Protein AF-A0AAJ5NEU8-F1 (afdb_monomer_lite)

Radius of gyration: 15.77 Å; chains: 1; bounding box: 38×27×46 Å

pLDDT: mean 81.86, std 12.99, range [44.06, 96.62]

Structure (mmCIF, N/CA/C/O backbone):
data_AF-A0AAJ5NEU8-F1
#
_entry.id   AF-A0AAJ5NEU8-F1
#
loop_
_atom_site.group_PDB
_atom_site.id
_atom_site.type_symbol
_atom_site.label_atom_id
_atom_site.label_alt_id
_atom_site.label_comp_id
_atom_site.label_asym_id
_atom_site.label_entity_id
_atom_site.label_seq_id
_atom_site.pdbx_PDB_ins_code
_atom_site.Cartn_x
_atom_site.Cartn_y
_atom_site.Cartn_z
_atom_site.occupancy
_atom_site.B_iso_or_equiv
_atom_site.auth_seq_id
_atom_site.auth_comp_id
_atom_site.auth_asym_id
_atom_site.auth_atom_id
_atom_site.pdbx_PDB_model_num
ATOM 1 N N . MET A 1 1 ? -7.8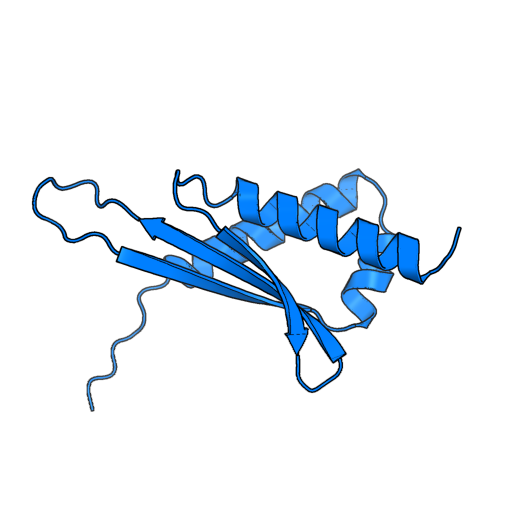94 11.746 21.298 1.00 53.81 1 MET A N 1
ATOM 2 C CA . MET A 1 1 ? -7.595 11.930 19.860 1.00 53.81 1 MET A CA 1
ATOM 3 C C . MET A 1 1 ? -8.712 11.257 19.073 1.00 53.81 1 MET A C 1
ATOM 5 O O . MET A 1 1 ? -9.306 10.334 19.610 1.00 53.81 1 MET A O 1
ATOM 9 N N . SER A 1 2 ? -9.093 11.785 17.908 1.00 79.75 2 SER A N 1
ATOM 10 C CA . SER A 1 2 ? -10.236 11.273 17.129 1.00 79.75 2 SER A CA 1
ATOM 11 C C . SER A 1 2 ? -9.837 10.041 16.314 1.00 79.75 2 SER A C 1
ATOM 13 O O . SER A 1 2 ? -8.763 10.037 15.716 1.00 79.75 2 SER A O 1
ATOM 15 N N . GLU A 1 3 ? -10.725 9.051 16.225 1.00 79.25 3 GLU A N 1
ATOM 16 C CA . GLU A 1 3 ? -10.576 7.843 15.398 1.00 79.25 3 GLU A CA 1
ATOM 17 C C . GLU A 1 3 ? -10.225 8.171 13.935 1.00 79.25 3 GLU A C 1
ATOM 19 O O . GLU A 1 3 ? -9.397 7.507 13.314 1.00 79.25 3 GLU A O 1
ATOM 24 N N . ALA A 1 4 ? -10.762 9.274 13.404 1.00 81.44 4 ALA A N 1
ATOM 25 C CA . ALA A 1 4 ? -10.438 9.752 12.062 1.00 81.44 4 ALA A CA 1
ATOM 26 C C . ALA A 1 4 ? -8.974 10.213 11.928 1.00 81.44 4 ALA A C 1
ATOM 28 O O . ALA A 1 4 ? -8.342 9.977 10.897 1.00 81.44 4 ALA A O 1
ATOM 29 N N . ALA A 1 5 ? -8.419 10.843 12.968 1.00 84.31 5 ALA A N 1
ATOM 30 C CA . ALA A 1 5 ? -7.026 11.285 12.979 1.00 84.31 5 ALA A CA 1
ATOM 31 C C . ALA A 1 5 ? -6.062 10.096 13.114 1.00 84.31 5 ALA A C 1
ATOM 33 O O . ALA A 1 5 ? -5.017 10.073 12.464 1.00 84.31 5 ALA A O 1
ATOM 34 N N . ASP A 1 6 ? -6.433 9.083 13.903 1.00 85.50 6 ASP A N 1
ATOM 35 C CA . ASP A 1 6 ? -5.659 7.846 14.017 1.00 85.50 6 ASP A CA 1
ATOM 36 C C . ASP A 1 6 ? -5.676 7.036 12.718 1.00 85.50 6 ASP A C 1
ATOM 38 O O . ASP A 1 6 ? -4.620 6.572 12.278 1.00 85.50 6 ASP A O 1
ATOM 42 N N . ARG A 1 7 ? -6.835 6.945 12.052 1.00 86.25 7 ARG A N 1
ATOM 43 C CA . ARG A 1 7 ? -6.960 6.341 10.718 1.00 86.25 7 ARG A CA 1
ATOM 44 C C . ARG A 1 7 ? -6.062 7.053 9.709 1.00 86.25 7 ARG A C 1
ATOM 46 O O . ARG A 1 7 ? -5.287 6.388 9.028 1.00 86.25 7 ARG A O 1
ATOM 53 N N . LEU A 1 8 ? -6.132 8.384 9.635 1.00 88.12 8 LEU A N 1
ATOM 54 C CA . LEU A 1 8 ? -5.321 9.165 8.699 1.00 88.12 8 LEU A CA 1
ATOM 55 C C . LEU A 1 8 ? -3.821 8.944 8.932 1.00 88.12 8 LEU A C 1
ATOM 57 O O . LEU A 1 8 ? -3.103 8.634 7.987 1.00 88.12 8 LEU A O 1
ATOM 61 N N . ARG A 1 9 ? -3.364 9.003 10.192 1.00 90.88 9 ARG A N 1
ATOM 62 C CA . ARG A 1 9 ? -1.968 8.713 10.558 1.00 90.88 9 ARG A CA 1
ATOM 63 C C . ARG A 1 9 ? -1.524 7.338 10.063 1.00 90.88 9 ARG A C 1
ATOM 65 O O . ARG A 1 9 ? -0.452 7.217 9.478 1.00 90.88 9 ARG A O 1
ATOM 72 N N . CYS A 1 10 ? -2.338 6.309 10.288 1.00 91.00 10 CYS A N 1
ATOM 73 C CA . CYS A 1 10 ? -2.006 4.949 9.876 1.00 91.00 10 CYS A CA 1
ATOM 74 C C . CYS A 1 10 ? -1.889 4.823 8.354 1.00 91.00 10 CYS A C 1
ATOM 76 O O . CYS A 1 10 ? -0.945 4.209 7.866 1.00 91.00 10 CYS A O 1
ATOM 78 N N . ILE A 1 11 ? -2.809 5.432 7.600 1.00 89.19 11 ILE A N 1
ATOM 79 C CA . ILE A 1 11 ? -2.755 5.415 6.133 1.00 89.19 11 ILE A CA 1
ATOM 80 C C . ILE A 1 11 ? -1.497 6.147 5.645 1.00 89.19 11 ILE A C 1
ATOM 82 O O . ILE A 1 11 ? -0.784 5.604 4.808 1.00 89.19 11 ILE A O 1
ATOM 86 N N . THR A 1 12 ? -1.154 7.303 6.221 1.00 90.94 12 THR A N 1
ATOM 87 C CA . THR A 1 12 ? 0.085 8.029 5.894 1.00 90.94 12 THR A CA 1
ATOM 88 C C . THR A 1 12 ? 1.349 7.218 6.215 1.00 90.94 12 THR A C 1
ATOM 90 O O . THR A 1 12 ? 2.300 7.225 5.437 1.00 90.94 12 THR A O 1
ATOM 93 N N . GLU A 1 13 ? 1.385 6.472 7.324 1.00 91.94 13 GLU A N 1
ATOM 94 C CA . GLU A 1 13 ? 2.517 5.584 7.641 1.00 91.94 13 GLU A CA 1
ATOM 95 C C . GLU A 1 13 ? 2.682 4.459 6.605 1.00 91.94 13 GLU A C 1
ATOM 97 O O . GLU A 1 13 ? 3.807 4.145 6.205 1.00 91.94 13 GLU A O 1
ATOM 102 N N . LEU A 1 1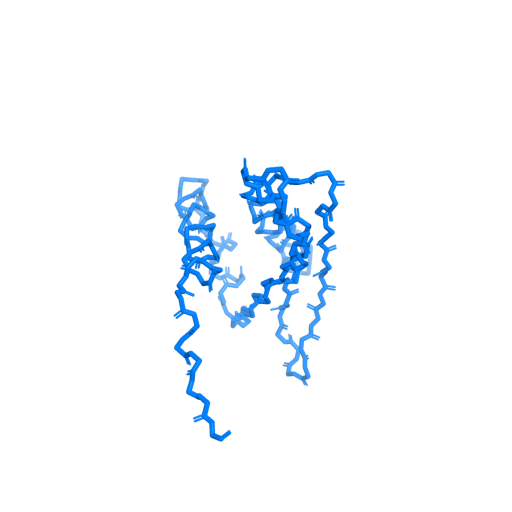4 ? 1.572 3.849 6.181 1.00 91.31 14 LEU A N 1
ATOM 103 C CA . LEU A 1 14 ? 1.565 2.789 5.170 1.00 91.31 14 LEU A CA 1
ATOM 104 C C . LEU A 1 14 ? 1.937 3.335 3.789 1.00 91.31 14 LEU A C 1
ATOM 106 O O . LEU A 1 14 ? 2.704 2.705 3.066 1.00 91.31 14 LEU A O 1
ATOM 110 N N . GLU A 1 15 ? 1.451 4.525 3.447 1.00 90.00 15 GLU A N 1
ATOM 111 C CA . GLU A 1 15 ? 1.808 5.241 2.226 1.00 90.00 15 GLU A CA 1
ATOM 112 C C . GLU A 1 15 ? 3.316 5.474 2.143 1.00 90.00 15 GLU A C 1
ATOM 114 O O . GLU A 1 15 ? 3.951 5.058 1.176 1.00 90.00 15 GLU A O 1
ATOM 119 N N . HIS A 1 16 ? 3.902 6.076 3.182 1.00 88.69 16 HIS A N 1
ATOM 120 C CA . HIS A 1 16 ? 5.335 6.348 3.224 1.00 88.69 16 HIS A CA 1
ATOM 121 C C . HIS A 1 16 ? 6.172 5.077 3.126 1.00 88.69 16 HIS A C 1
ATOM 123 O O . HIS A 1 16 ? 7.199 5.079 2.449 1.00 88.69 16 HIS A O 1
ATOM 129 N N . ALA A 1 17 ? 5.749 3.991 3.779 1.00 88.50 17 ALA A N 1
ATOM 130 C CA . ALA A 1 17 ? 6.443 2.713 3.672 1.00 88.50 17 ALA A CA 1
ATOM 131 C C . ALA A 1 17 ? 6.551 2.261 2.213 1.00 88.50 17 ALA A C 1
ATOM 133 O O . ALA A 1 17 ? 7.648 1.966 1.738 1.00 88.50 17 ALA A O 1
ATOM 134 N N . VAL A 1 18 ? 5.425 2.263 1.500 1.00 84.69 18 VAL A N 1
ATOM 135 C CA . VAL A 1 18 ? 5.353 1.786 0.118 1.00 84.69 18 VAL A CA 1
ATOM 136 C C . VAL A 1 18 ? 6.082 2.746 -0.820 1.00 84.69 18 VAL A C 1
ATOM 138 O O . VAL A 1 18 ? 6.871 2.294 -1.644 1.00 84.69 18 VAL A O 1
ATOM 141 N N . ALA A 1 19 ? 5.901 4.058 -0.657 1.00 83.69 19 ALA A N 1
ATOM 142 C CA . ALA A 1 19 ? 6.597 5.084 -1.434 1.00 83.69 19 ALA A CA 1
ATOM 143 C C . ALA A 1 19 ? 8.125 4.923 -1.364 1.00 83.69 19 ALA A C 1
ATOM 145 O O . ALA A 1 19 ? 8.805 4.929 -2.390 1.00 83.69 19 ALA A O 1
ATOM 146 N N . ASN A 1 20 ? 8.655 4.700 -0.157 1.00 84.62 20 ASN A N 1
ATOM 147 C CA . ASN A 1 20 ? 10.081 4.469 0.071 1.00 84.62 20 ASN A CA 1
ATOM 148 C C . ASN A 1 20 ? 10.574 3.148 -0.537 1.00 84.62 20 ASN A C 1
ATOM 150 O O . ASN A 1 20 ? 11.765 3.003 -0.796 1.00 84.62 20 ASN A O 1
ATOM 154 N N . GLY A 1 21 ? 9.678 2.183 -0.756 1.00 79.25 21 GLY A N 1
ATOM 155 C CA . GLY A 1 21 ? 9.998 0.925 -1.421 1.00 79.25 21 GLY A CA 1
ATOM 156 C C . GLY A 1 21 ? 10.265 1.086 -2.918 1.00 79.25 21 GLY A C 1
ATOM 157 O O . GLY A 1 21 ? 11.062 0.328 -3.460 1.00 79.25 21 GLY A O 1
ATOM 158 N N . PHE A 1 22 ? 9.656 2.075 -3.580 1.00 76.12 22 PHE A N 1
ATOM 159 C CA . PHE A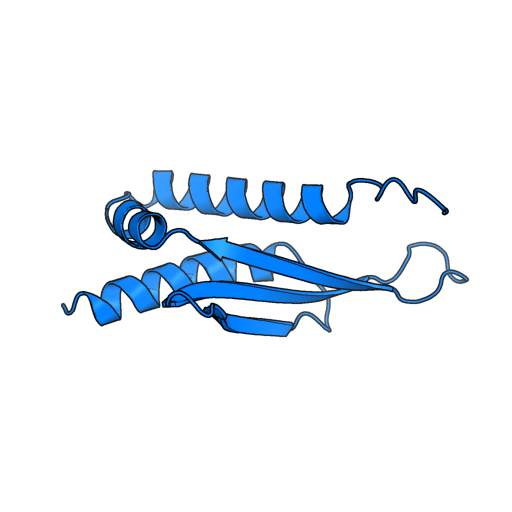 1 22 ? 9.738 2.288 -5.030 1.00 76.12 22 PHE A CA 1
ATOM 160 C C . PHE A 1 22 ? 10.496 3.577 -5.359 1.00 76.12 22 PHE A C 1
ATOM 162 O O . PHE A 1 22 ? 9.920 4.535 -5.868 1.00 76.12 22 PHE A O 1
ATOM 169 N N . LEU A 1 23 ? 11.796 3.621 -5.057 1.00 65.81 23 LEU A N 1
ATOM 170 C CA . LEU A 1 23 ? 12.630 4.805 -5.287 1.00 65.81 23 LEU A CA 1
ATOM 171 C C . LEU A 1 23 ? 12.855 5.051 -6.791 1.00 65.81 23 LEU A C 1
ATOM 173 O O . LEU A 1 23 ? 13.756 4.490 -7.409 1.00 65.81 23 LEU A O 1
ATOM 177 N N . SER A 1 24 ? 12.037 5.925 -7.371 1.00 67.94 24 SER A N 1
ATOM 178 C CA . SER A 1 24 ? 12.229 6.543 -8.683 1.00 67.94 24 SER A CA 1
ATOM 179 C C . SER A 1 24 ? 11.981 8.044 -8.545 1.00 67.94 24 SER A C 1
ATOM 181 O O . SER A 1 24 ? 11.153 8.471 -7.741 1.00 67.94 24 SER A O 1
ATOM 183 N N . GLN A 1 25 ? 12.663 8.873 -9.341 1.00 59.9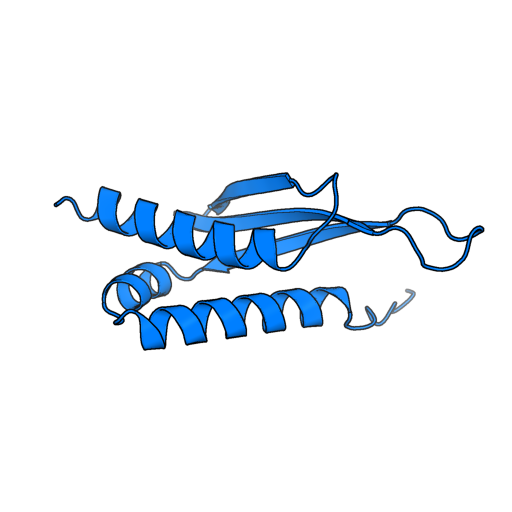4 25 GLN A N 1
ATOM 184 C CA . GLN A 1 25 ? 12.408 10.324 -9.354 1.00 59.94 25 GLN A CA 1
ATOM 185 C C . GLN A 1 25 ? 10.986 10.671 -9.831 1.00 59.94 25 GLN A C 1
ATOM 187 O O . GLN A 1 25 ? 10.533 11.797 -9.654 1.00 59.94 25 GLN A O 1
ATOM 192 N N . SER A 1 26 ? 10.278 9.708 -10.426 1.00 74.75 26 SER A N 1
ATOM 193 C CA . SER A 1 26 ? 8.904 9.854 -10.910 1.00 74.75 26 SER A CA 1
ATOM 194 C C . SER A 1 26 ? 7.872 9.147 -10.029 1.00 74.75 26 SER A C 1
ATOM 196 O O . SER A 1 26 ? 6.761 8.902 -10.497 1.00 74.75 26 SER A O 1
ATOM 198 N N . THR A 1 27 ? 8.223 8.764 -8.797 1.00 81.62 27 THR A N 1
ATOM 199 C CA . THR A 1 27 ? 7.275 8.097 -7.899 1.00 81.62 27 THR A CA 1
ATOM 200 C C . THR A 1 27 ? 6.184 9.068 -7.463 1.00 81.62 27 THR A C 1
ATOM 202 O O . THR A 1 27 ? 6.442 10.066 -6.795 1.00 81.62 27 THR A O 1
ATOM 205 N N . VAL A 1 28 ? 4.952 8.754 -7.848 1.00 84.44 28 VAL A N 1
ATOM 206 C CA . VAL A 1 28 ? 3.734 9.462 -7.464 1.00 84.44 28 VAL A CA 1
ATOM 207 C C . VAL A 1 28 ? 2.886 8.520 -6.632 1.00 84.44 28 VAL A C 1
ATOM 209 O O . VAL A 1 28 ? 2.656 7.372 -7.022 1.00 84.44 28 VAL A O 1
ATOM 212 N N . VAL A 1 29 ? 2.401 9.027 -5.504 1.00 86.50 29 VAL A N 1
ATOM 213 C CA . VAL A 1 29 ? 1.525 8.293 -4.597 1.00 86.50 29 VAL A CA 1
ATOM 214 C C . VAL A 1 29 ? 0.189 9.010 -4.504 1.00 86.50 29 VAL A C 1
ATOM 216 O O . VAL A 1 29 ? 0.140 10.230 -4.354 1.00 86.50 29 VAL A O 1
ATOM 219 N N . ALA A 1 30 ? -0.894 8.251 -4.630 1.00 88.25 30 ALA A N 1
ATOM 220 C CA . ALA A 1 30 ? -2.253 8.747 -4.520 1.00 88.25 30 ALA A CA 1
ATOM 221 C C . ALA A 1 30 ? -3.019 7.925 -3.483 1.00 88.25 30 ALA A C 1
ATOM 223 O O . ALA A 1 30 ? -3.067 6.695 -3.548 1.00 88.25 30 ALA A O 1
ATOM 224 N N . GLN A 1 31 ? -3.632 8.622 -2.532 1.00 88.75 31 GLN A N 1
ATOM 225 C CA . GLN A 1 31 ? -4.559 8.040 -1.571 1.00 88.75 31 GLN A CA 1
ATOM 226 C C . GLN A 1 31 ? -5.997 8.223 -2.060 1.00 88.75 31 GLN A C 1
ATOM 228 O O . GLN A 1 31 ? -6.324 9.205 -2.728 1.00 88.75 31 GLN A O 1
ATOM 233 N N . GLY A 1 32 ? -6.871 7.303 -1.679 1.00 87.75 32 GLY A N 1
ATOM 234 C CA . GLY A 1 32 ? -8.299 7.416 -1.935 1.00 87.75 32 GLY A CA 1
ATOM 235 C C . GLY A 1 32 ? -9.092 6.391 -1.146 1.00 87.75 32 GLY A C 1
ATOM 236 O O . GLY A 1 32 ? -8.542 5.661 -0.319 1.00 87.75 32 GLY A O 1
ATOM 237 N N . ASP A 1 33 ? -10.380 6.321 -1.446 1.00 89.69 33 ASP A N 1
ATOM 238 C CA . ASP A 1 33 ? -11.243 5.237 -1.013 1.00 89.69 33 ASP A CA 1
ATOM 239 C C . ASP A 1 33 ? -11.866 4.585 -2.257 1.00 89.69 33 ASP A C 1
ATOM 241 O O . ASP A 1 33 ? -12.198 5.261 -3.236 1.00 89.69 33 ASP A O 1
ATOM 245 N N . ASP A 1 34 ? -12.017 3.262 -2.242 1.00 88.38 34 ASP A N 1
ATOM 246 C CA . ASP A 1 34 ? -12.730 2.560 -3.305 1.00 88.38 34 ASP A CA 1
ATOM 247 C C . ASP A 1 34 ? -14.250 2.794 -3.226 1.00 88.38 34 ASP A C 1
ATOM 249 O O . ASP A 1 34 ? -14.774 3.408 -2.297 1.00 88.38 34 ASP A O 1
ATOM 253 N N . ALA A 1 35 ? -14.998 2.252 -4.193 1.00 88.12 35 ALA A N 1
ATOM 254 C CA . ALA A 1 35 ? -16.460 2.366 -4.232 1.00 88.12 35 ALA A CA 1
ATOM 255 C C . ALA A 1 35 ? -17.179 1.802 -2.984 1.00 88.12 35 ALA A C 1
ATOM 257 O O . ALA A 1 35 ? -18.364 2.056 -2.793 1.00 88.12 35 ALA A O 1
ATOM 258 N N . SER A 1 36 ? -16.491 1.014 -2.152 1.00 86.25 36 SER A N 1
ATOM 259 C CA . SER A 1 36 ? -16.992 0.477 -0.881 1.00 86.25 36 SER A CA 1
ATOM 260 C C . SER A 1 36 ? -16.488 1.257 0.342 1.00 86.25 36 SER A C 1
ATOM 262 O O . SER A 1 36 ? -16.674 0.792 1.466 1.00 86.25 36 SER A O 1
ATOM 264 N N . GLY A 1 37 ? -15.833 2.407 0.153 1.00 86.06 37 GLY A N 1
ATOM 265 C CA . GLY A 1 37 ? -15.268 3.217 1.234 1.00 86.06 37 GLY A CA 1
ATOM 266 C C . GLY A 1 37 ? -14.009 2.616 1.864 1.00 86.06 37 GLY A C 1
ATOM 267 O O . GLY A 1 37 ? -13.656 2.959 2.995 1.00 86.06 37 GLY A O 1
ATOM 268 N N . ARG A 1 38 ? -13.354 1.662 1.191 1.00 89.06 38 ARG A N 1
ATOM 269 C CA . ARG A 1 38 ? -12.129 1.049 1.706 1.00 89.06 38 ARG A CA 1
ATOM 270 C C . ARG A 1 38 ? -10.918 1.884 1.306 1.00 89.06 38 ARG A C 1
ATOM 272 O O . ARG A 1 38 ? -10.825 2.225 0.128 1.00 89.06 38 ARG A O 1
ATOM 279 N N . PRO A 1 39 ? -9.959 2.114 2.219 1.00 89.19 39 PRO A N 1
ATOM 280 C CA . PRO A 1 39 ? -8.753 2.852 1.888 1.00 89.19 39 PRO A CA 1
ATOM 281 C C . PRO A 1 39 ? -7.994 2.192 0.739 1.00 89.19 39 PRO A C 1
ATOM 283 O O . PRO A 1 39 ? -7.772 0.972 0.733 1.00 89.19 39 PRO A O 1
ATOM 286 N N . THR A 1 40 ? -7.544 3.019 -0.195 1.00 92.31 40 THR A N 1
ATOM 287 C CA . THR A 1 40 ? -6.679 2.621 -1.300 1.00 92.31 40 THR A CA 1
ATOM 288 C C . THR A 1 40 ? -5.440 3.494 -1.361 1.00 92.31 40 THR A C 1
ATOM 290 O O . THR A 1 40 ? -5.520 4.705 -1.158 1.00 92.31 40 THR A O 1
ATOM 293 N N . ILE A 1 41 ? -4.307 2.878 -1.684 1.00 90.88 41 ILE A N 1
ATOM 294 C CA . ILE A 1 41 ? -3.059 3.575 -1.988 1.00 90.88 41 ILE A CA 1
ATOM 295 C C . ILE A 1 41 ? -2.608 3.094 -3.359 1.00 90.88 41 ILE A C 1
ATOM 297 O O . ILE A 1 41 ? -2.344 1.907 -3.537 1.00 90.88 41 ILE A O 1
ATOM 301 N N . GLN A 1 42 ? -2.516 4.008 -4.314 1.00 90.44 42 GLN A N 1
ATOM 302 C CA . GLN A 1 42 ? -1.911 3.754 -5.612 1.00 90.44 42 GLN A CA 1
ATOM 303 C C . GLN A 1 42 ? -0.511 4.356 -5.623 1.00 90.44 42 GLN A C 1
ATOM 305 O O . GLN A 1 42 ? -0.331 5.536 -5.325 1.00 90.44 42 GLN A O 1
ATOM 310 N N . VAL A 1 43 ? 0.480 3.554 -6.001 1.00 89.12 43 VAL A N 1
ATOM 311 C CA . VAL A 1 43 ? 1.848 4.020 -6.241 1.00 89.12 43 VAL A CA 1
ATOM 312 C C . VAL A 1 43 ? 2.161 3.815 -7.706 1.00 89.12 43 VAL A C 1
ATOM 314 O O . VAL A 1 43 ? 1.990 2.718 -8.226 1.00 89.12 43 VAL A O 1
ATOM 317 N N . SER A 1 44 ? 2.618 4.865 -8.377 1.00 89.06 44 SER A N 1
ATOM 318 C CA . SER A 1 44 ? 3.037 4.820 -9.776 1.00 89.06 44 SER A CA 1
ATOM 319 C C . SER A 1 44 ? 4.441 5.377 -9.927 1.00 89.06 44 SER A C 1
ATOM 321 O O . SER A 1 44 ? 4.800 6.326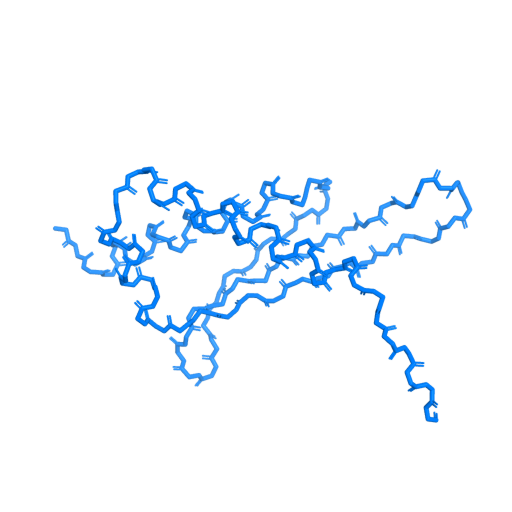 -9.240 1.00 89.06 44 SER A O 1
ATOM 323 N N . TRP A 1 45 ? 5.251 4.776 -10.791 1.00 87.38 45 TRP A N 1
ATOM 324 C CA . TRP A 1 45 ? 6.631 5.195 -11.018 1.00 87.38 45 TRP A CA 1
ATOM 325 C C . TRP A 1 45 ? 7.094 4.824 -12.422 1.00 87.38 45 TRP A C 1
ATOM 327 O O . TRP A 1 45 ? 6.492 3.995 -13.108 1.00 87.38 45 TRP A O 1
ATOM 337 N N . VAL A 1 46 ? 8.201 5.429 -12.845 1.00 83.25 46 VAL A N 1
ATOM 338 C CA . VAL A 1 46 ? 8.916 5.018 -14.054 1.00 83.25 46 VAL A CA 1
ATOM 339 C C . VAL A 1 46 ? 10.062 4.102 -13.650 1.00 83.25 46 VAL A C 1
ATOM 341 O O . VAL A 1 46 ? 10.905 4.473 -12.827 1.00 83.25 46 VAL A O 1
ATOM 344 N N . ARG A 1 47 ? 10.091 2.902 -14.230 1.00 79.06 47 ARG A N 1
ATOM 345 C CA . ARG A 1 47 ? 11.219 1.978 -14.152 1.00 79.06 47 ARG A CA 1
ATOM 346 C C . ARG A 1 47 ? 12.107 2.199 -15.371 1.00 79.06 47 ARG A C 1
ATOM 348 O O . ARG A 1 47 ? 11.705 1.901 -16.497 1.00 79.06 47 ARG A O 1
ATOM 355 N N . VAL A 1 48 ? 13.316 2.695 -15.123 1.00 72.75 48 VAL A N 1
ATOM 356 C CA . VAL A 1 48 ? 14.369 2.771 -16.138 1.00 72.75 48 VAL A CA 1
ATOM 357 C C . VAL A 1 48 ? 15.039 1.396 -16.214 1.00 72.75 48 VAL A C 1
ATOM 359 O O . VAL A 1 48 ? 15.522 0.900 -15.192 1.00 72.75 48 VAL A O 1
ATOM 362 N N . PRO A 1 49 ? 15.015 0.724 -17.370 1.00 67.44 49 PRO A N 1
ATOM 363 C CA . PRO A 1 49 ? 15.688 -0.556 -17.522 1.00 67.44 49 PRO A CA 1
ATOM 364 C C . PRO A 1 49 ? 17.213 -0.386 -17.485 1.00 67.44 49 PRO A C 1
ATOM 366 O O . PRO A 1 49 ? 17.749 0.646 -17.874 1.00 67.44 49 PRO A O 1
ATOM 369 N N . ALA A 1 50 ? 17.915 -1.423 -17.024 1.00 65.75 50 ALA A N 1
ATOM 370 C CA . ALA A 1 50 ? 19.375 -1.413 -16.901 1.00 65.75 50 ALA A CA 1
ATOM 371 C C . ALA A 1 50 ? 20.111 -1.417 -18.258 1.00 65.75 50 ALA A C 1
ATOM 373 O O . ALA A 1 50 ? 21.307 -1.148 -18.308 1.00 65.75 50 ALA A O 1
ATOM 374 N N . GLU A 1 51 ? 19.411 -1.724 -19.353 1.00 67.25 51 GLU A N 1
ATOM 375 C CA . GLU A 1 51 ? 19.960 -1.716 -20.708 1.00 67.25 51 GLU A CA 1
ATOM 376 C C . GLU A 1 51 ? 19.596 -0.412 -21.431 1.00 67.25 51 GLU A C 1
ATOM 378 O O . GLU A 1 51 ? 18.417 -0.084 -21.561 1.00 67.25 51 GLU A O 1
ATOM 383 N N . GLU A 1 52 ? 20.599 0.282 -21.982 1.00 55.09 52 GLU A N 1
ATOM 384 C CA . GLU A 1 52 ? 20.492 1.593 -22.663 1.00 55.09 52 GLU A CA 1
ATOM 385 C C . GLU A 1 52 ? 19.487 1.655 -23.832 1.00 55.09 52 GLU A C 1
ATOM 387 O O . GLU A 1 52 ? 19.181 2.734 -24.333 1.00 55.09 52 GLU A O 1
ATOM 392 N N . ARG A 1 53 ? 18.974 0.510 -24.300 1.00 55.84 53 ARG A N 1
ATOM 393 C CA . ARG A 1 53 ? 18.022 0.417 -25.423 1.00 55.84 53 ARG A CA 1
ATOM 394 C C . ARG A 1 53 ? 16.608 0.021 -25.015 1.00 55.84 53 ARG A C 1
ATOM 396 O O . ARG A 1 53 ? 15.724 -0.038 -25.871 1.00 55.84 53 ARG A O 1
ATOM 403 N N . ALA A 1 54 ? 16.379 -0.287 -23.745 1.00 60.84 54 ALA A N 1
ATOM 404 C CA . ALA A 1 54 ? 15.072 -0.718 -23.289 1.00 60.84 54 ALA A CA 1
ATOM 405 C C . ALA A 1 54 ? 14.186 0.501 -22.974 1.00 60.84 54 ALA A C 1
ATOM 407 O O . ALA A 1 54 ? 14.639 1.525 -22.471 1.00 60.84 54 ALA A O 1
ATOM 408 N N . HIS A 1 55 ? 12.910 0.408 -23.345 1.00 66.88 55 HIS A N 1
ATOM 409 C CA . HIS A 1 55 ? 11.949 1.495 -23.170 1.00 66.88 55 HIS A CA 1
ATOM 410 C C . HIS A 1 55 ? 11.662 1.736 -21.686 1.00 66.88 55 HIS A C 1
ATOM 412 O O . HIS A 1 55 ? 11.679 0.797 -20.895 1.00 66.88 55 HIS A O 1
ATOM 418 N N . GLU A 1 56 ? 11.366 2.980 -21.311 1.00 75.81 56 GLU A N 1
ATOM 419 C CA . GLU A 1 56 ? 10.859 3.303 -19.977 1.00 75.81 56 GLU A CA 1
ATOM 420 C C . GLU A 1 56 ? 9.519 2.600 -19.734 1.00 75.81 56 GLU A C 1
ATOM 422 O O . GLU A 1 56 ? 8.591 2.699 -20.543 1.00 75.81 56 GLU A O 1
ATOM 427 N N . TRP A 1 57 ? 9.399 1.909 -18.600 1.00 78.69 57 TRP A N 1
ATOM 428 C CA . TRP A 1 57 ? 8.152 1.257 -18.205 1.00 78.69 57 TRP A CA 1
ATOM 429 C C . TRP A 1 57 ? 7.459 2.109 -17.154 1.00 78.69 57 TRP A C 1
ATOM 431 O O . TRP A 1 57 ? 8.036 2.410 -16.110 1.00 78.69 57 TRP A O 1
ATOM 441 N N . ARG A 1 58 ? 6.204 2.478 -17.410 1.00 84.38 58 ARG A N 1
ATOM 442 C CA . ARG A 1 58 ? 5.340 3.064 -16.383 1.00 84.38 58 ARG A CA 1
ATOM 443 C C . ARG A 1 58 ? 4.713 1.930 -15.591 1.00 84.38 58 ARG A C 1
ATOM 445 O O . ARG A 1 58 ? 3.932 1.149 -16.130 1.00 84.38 58 ARG A O 1
ATOM 452 N N . CYS A 1 59 ? 5.090 1.840 -14.328 1.00 84.94 59 CYS A N 1
ATOM 453 C CA . CYS A 1 59 ? 4.598 0.846 -13.393 1.00 84.94 59 CYS A CA 1
ATOM 454 C C . CYS A 1 59 ? 3.581 1.490 -12.450 1.00 84.94 59 CYS A C 1
ATOM 456 O O . CYS A 1 59 ? 3.693 2.670 -12.114 1.00 84.94 59 CYS A O 1
ATOM 458 N N . ALA A 1 60 ? 2.600 0.702 -12.022 1.00 87.56 60 ALA A N 1
ATOM 459 C CA . ALA A 1 60 ? 1.677 1.078 -10.966 1.00 87.56 60 ALA A CA 1
ATOM 460 C C . ALA A 1 60 ? 1.324 -0.143 -10.111 1.00 87.56 60 ALA A C 1
ATOM 462 O O . ALA A 1 60 ? 1.217 -1.256 -10.629 1.00 87.56 60 ALA A O 1
ATOM 463 N N . VAL A 1 61 ? 1.141 0.079 -8.812 1.00 87.44 61 VAL A N 1
ATOM 464 C CA . VAL A 1 61 ? 0.612 -0.894 -7.854 1.00 87.44 61 VAL A CA 1
ATOM 465 C C . VAL A 1 61 ? -0.531 -0.248 -7.092 1.00 87.44 61 VAL A C 1
ATOM 467 O O . VAL A 1 61 ? -0.355 0.807 -6.483 1.00 87.44 61 VAL A O 1
ATOM 470 N N . ASP A 1 62 ? -1.670 -0.935 -7.090 1.00 89.62 62 ASP A N 1
ATOM 471 C CA . A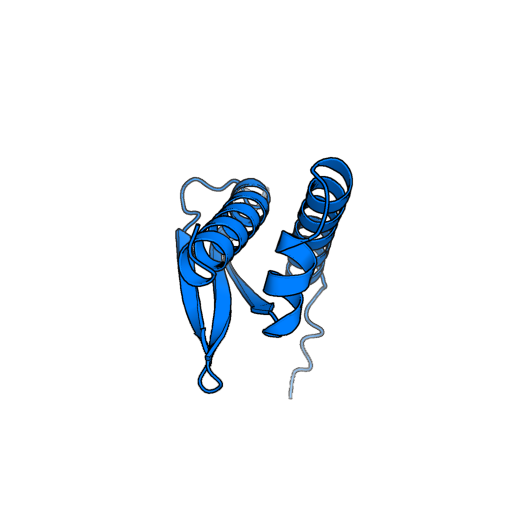SP A 1 62 ? -2.855 -0.556 -6.330 1.00 89.62 62 ASP A CA 1
ATOM 472 C C . ASP A 1 62 ? -2.978 -1.434 -5.084 1.00 89.62 62 ASP A C 1
ATOM 474 O O . ASP A 1 62 ? -3.157 -2.653 -5.159 1.00 89.62 62 ASP A O 1
ATOM 478 N N . LEU A 1 63 ? -2.911 -0.805 -3.916 1.00 88.31 63 LEU A N 1
ATOM 479 C CA . LEU A 1 63 ? -3.114 -1.439 -2.622 1.00 88.31 63 LEU A CA 1
ATOM 480 C C . LEU A 1 63 ? -4.521 -1.125 -2.132 1.00 88.31 63 LEU A C 1
ATOM 482 O O . LEU A 1 63 ? -4.921 0.035 -2.055 1.00 88.31 63 LEU A O 1
ATOM 486 N N . ARG A 1 64 ? -5.267 -2.169 -1.769 1.00 90.88 64 ARG A N 1
ATOM 487 C CA . ARG A 1 64 ? -6.623 -2.055 -1.221 1.00 90.88 64 ARG A CA 1
ATOM 488 C C . ARG A 1 64 ? -6.651 -2.685 0.158 1.00 90.88 64 ARG A C 1
ATOM 490 O O . ARG A 1 64 ? -6.371 -3.875 0.302 1.00 90.88 64 ARG A O 1
ATOM 497 N N . PHE A 1 65 ? -7.016 -1.902 1.163 1.00 88.00 65 PHE A N 1
ATOM 498 C CA . PHE A 1 65 ? -7.040 -2.358 2.547 1.00 88.00 65 PHE A CA 1
ATOM 499 C C . PHE A 1 65 ? -8.466 -2.706 2.955 1.00 88.00 65 PHE A C 1
ATOM 501 O O . PHE A 1 65 ? -9.397 -1.948 2.708 1.00 88.00 65 PHE A O 1
ATOM 508 N N . ALA A 1 66 ? -8.669 -3.840 3.622 1.00 88.25 66 ALA A N 1
ATOM 509 C CA . ALA A 1 66 ? -9.930 -4.037 4.330 1.00 88.25 66 ALA A CA 1
ATOM 510 C C . ALA A 1 66 ? -10.026 -3.010 5.472 1.00 88.25 66 ALA A C 1
ATOM 512 O O . ALA A 1 66 ? -9.023 -2.749 6.132 1.00 88.25 66 ALA A O 1
ATOM 513 N N . SER A 1 67 ? -11.210 -2.450 5.735 1.00 78.44 67 SER A N 1
ATOM 514 C CA . SER A 1 67 ? -11.372 -1.356 6.712 1.00 78.44 67 SER A CA 1
ATOM 515 C C . SER A 1 67 ? -10.807 -1.706 8.096 1.00 78.44 67 SER A C 1
ATOM 517 O O . SER A 1 67 ? -10.025 -0.946 8.659 1.00 78.44 67 SER A O 1
ATOM 519 N N . HIS A 1 68 ? -11.063 -2.933 8.561 1.00 86.06 68 HIS A N 1
ATOM 520 C CA . HIS A 1 68 ? -10.556 -3.440 9.839 1.00 86.06 68 HIS A CA 1
ATOM 521 C C . HIS A 1 68 ? -9.023 -3.560 9.912 1.00 86.06 68 HIS A C 1
ATOM 523 O O . HIS A 1 68 ? -8.472 -3.717 10.996 1.00 86.06 68 HIS A O 1
ATOM 529 N N . MET A 1 69 ? -8.308 -3.562 8.781 1.00 88.38 69 MET A N 1
ATOM 530 C CA . MET A 1 69 ? -6.846 -3.688 8.776 1.00 88.38 69 MET A CA 1
ATOM 531 C C . MET A 1 69 ? -6.180 -2.404 9.257 1.00 88.38 69 MET A C 1
ATOM 533 O O . MET A 1 69 ? -5.186 -2.481 9.970 1.00 88.38 69 MET A O 1
ATOM 537 N N . VAL A 1 70 ? -6.738 -1.239 8.910 1.00 88.19 70 VAL A N 1
ATOM 538 C CA . VAL A 1 70 ? -6.210 0.051 9.379 1.00 88.19 70 VAL A CA 1
ATOM 539 C C . VAL A 1 70 ? -6.445 0.200 10.878 1.00 88.19 70 VAL A C 1
ATOM 541 O O . VAL A 1 70 ? -5.540 0.609 11.600 1.00 88.19 70 VAL A O 1
ATOM 544 N N . GLU A 1 71 ? -7.616 -0.222 11.357 1.00 88.69 71 GLU A N 1
ATOM 545 C CA . GLU A 1 71 ? -7.919 -0.286 12.788 1.00 88.69 71 GLU A CA 1
ATOM 546 C C . GLU A 1 71 ? -6.937 -1.210 13.512 1.00 88.69 71 GLU A C 1
ATOM 548 O O . GLU A 1 71 ? -6.272 -0.777 14.446 1.00 88.69 71 GLU A O 1
ATOM 553 N N . ARG A 1 72 ? -6.764 -2.459 13.055 1.00 91.06 72 ARG A N 1
ATOM 554 C CA . ARG A 1 72 ? -5.804 -3.396 13.668 1.00 91.06 72 ARG A CA 1
ATOM 555 C C . ARG A 1 72 ? -4.383 -2.850 13.665 1.00 91.06 72 ARG A C 1
ATOM 557 O O . ARG A 1 72 ? -3.702 -2.966 14.674 1.00 91.06 72 ARG A O 1
ATOM 564 N N . TYR A 1 73 ? -3.952 -2.238 12.565 1.00 92.56 73 TYR A N 1
ATOM 565 C CA . TYR A 1 73 ? -2.634 -1.618 12.468 1.00 92.56 73 TYR A CA 1
ATOM 566 C C . TYR A 1 73 ? -2.458 -0.480 13.487 1.00 92.56 73 TYR A C 1
ATOM 568 O O . TYR A 1 73 ? -1.393 -0.358 14.090 1.00 92.56 73 TYR A O 1
ATOM 576 N N . ALA A 1 74 ? -3.511 0.298 13.766 1.00 91.31 74 ALA A N 1
ATOM 577 C CA . ALA A 1 74 ? -3.480 1.326 14.805 1.00 91.31 74 ALA A CA 1
ATOM 578 C C . ALA A 1 74 ? -3.247 0.755 16.219 1.00 91.31 74 ALA A C 1
ATOM 580 O O . ALA A 1 74 ? -2.644 1.436 17.050 1.00 91.31 74 ALA A O 1
ATOM 581 N N . TRP A 1 75 ? -3.660 -0.485 16.490 1.00 93.88 75 TRP A N 1
ATOM 582 C CA . TRP A 1 75 ? -3.453 -1.151 17.784 1.00 93.88 75 TRP A CA 1
ATOM 583 C C . TRP A 1 75 ? -2.068 -1.785 17.954 1.00 93.88 75 TRP A C 1
ATOM 585 O O . TRP A 1 75 ? -1.710 -2.157 19.069 1.00 93.88 75 TRP A O 1
ATOM 595 N N . LEU A 1 76 ? -1.290 -1.912 16.877 1.00 95.00 76 LEU A N 1
ATOM 596 C CA . LEU A 1 76 ? 0.049 -2.497 16.929 1.00 95.00 76 LEU A CA 1
ATOM 597 C C . LEU A 1 76 ? 1.063 -1.540 17.558 1.00 95.00 76 LEU A C 1
ATOM 599 O O . LEU A 1 76 ? 0.978 -0.316 17.389 1.00 95.00 76 LEU A O 1
ATOM 603 N N . ASP A 1 77 ? 2.065 -2.118 18.218 1.00 95.06 77 ASP A N 1
ATOM 604 C CA . ASP A 1 77 ? 3.236 -1.381 18.677 1.00 95.06 77 ASP A CA 1
ATOM 605 C C . ASP A 1 77 ? 4.176 -1.010 17.514 1.00 95.06 77 ASP A C 1
ATOM 607 O O . ASP A 1 77 ? 3.957 -1.350 16.350 1.00 95.06 77 ASP A O 1
ATOM 611 N N . ALA A 1 78 ? 5.240 -0.265 17.814 1.00 93.19 78 ALA A N 1
ATOM 612 C CA . ALA A 1 78 ? 6.164 0.219 16.792 1.00 93.19 78 ALA A CA 1
ATOM 613 C C . ALA A 1 78 ? 6.910 -0.907 16.046 1.00 93.19 78 ALA A C 1
ATOM 615 O O . ALA A 1 78 ? 7.227 -0.740 14.864 1.00 93.19 78 ALA A O 1
ATOM 616 N N . VAL A 1 79 ? 7.196 -2.027 16.716 1.00 96.62 79 VAL A N 1
ATOM 617 C CA . VAL A 1 79 ? 7.934 -3.159 16.138 1.00 96.62 79 VAL A CA 1
ATOM 618 C C . VAL A 1 79 ? 7.028 -3.917 15.177 1.00 96.62 79 VAL A C 1
ATOM 620 O O . VAL A 1 79 ? 7.396 -4.140 14.023 1.00 96.62 79 VAL A O 1
ATOM 623 N N . ASP A 1 80 ? 5.805 -4.221 15.597 1.00 96.25 80 ASP A N 1
ATOM 624 C CA . ASP A 1 80 ? 4.835 -4.910 14.751 1.00 96.25 80 ASP A CA 1
ATOM 625 C C . ASP A 1 80 ? 4.409 -4.052 13.557 1.00 96.25 80 ASP A C 1
ATOM 627 O O . ASP A 1 80 ? 4.306 -4.546 12.429 1.00 96.25 80 ASP A O 1
ATOM 631 N N . ARG A 1 81 ? 4.254 -2.736 13.748 1.00 94.81 81 ARG A N 1
ATOM 632 C CA . ARG A 1 81 ? 4.026 -1.802 12.635 1.00 94.81 81 ARG A CA 1
ATOM 633 C C . ARG A 1 81 ? 5.176 -1.804 11.635 1.00 94.81 81 ARG A C 1
ATOM 635 O O . ARG A 1 81 ? 4.939 -1.735 10.429 1.00 94.81 81 ARG A O 1
ATOM 642 N N . LEU A 1 82 ? 6.424 -1.888 12.098 1.00 94.19 82 LEU A N 1
ATOM 643 C CA . LEU A 1 82 ? 7.575 -2.016 11.207 1.00 94.19 82 LEU A CA 1
ATOM 644 C C . LEU A 1 82 ? 7.497 -3.307 10.386 1.00 94.19 82 LEU A C 1
ATOM 646 O O . LEU A 1 82 ? 7.628 -3.231 9.167 1.00 94.19 82 LEU A O 1
ATOM 650 N N . HIS A 1 83 ? 7.200 -4.447 11.013 1.00 94.56 83 HIS A N 1
ATOM 651 C CA . HIS A 1 83 ? 7.039 -5.717 10.301 1.00 94.56 83 HIS A CA 1
ATOM 652 C C . HIS A 1 83 ? 5.937 -5.663 9.240 1.00 94.56 83 HIS A C 1
ATOM 654 O O . HIS A 1 83 ? 6.153 -6.111 8.113 1.00 94.56 83 HIS A O 1
ATOM 660 N N . VAL A 1 84 ? 4.779 -5.075 9.562 1.00 94.00 84 VAL A N 1
ATOM 661 C CA . VAL A 1 84 ? 3.685 -4.911 8.593 1.00 94.00 84 VAL A CA 1
ATOM 662 C C . VAL A 1 84 ? 4.124 -4.048 7.411 1.00 94.00 84 VAL A C 1
ATOM 664 O O . VAL A 1 84 ? 3.877 -4.426 6.267 1.00 94.00 84 VAL A O 1
ATOM 667 N N . ARG A 1 85 ? 4.810 -2.924 7.657 1.00 93.12 85 ARG A N 1
ATOM 668 C CA . ARG A 1 85 ? 5.324 -2.049 6.590 1.00 93.12 85 ARG A CA 1
ATOM 669 C C . ARG A 1 85 ? 6.326 -2.775 5.692 1.00 93.12 85 ARG A C 1
ATOM 671 O O . ARG A 1 85 ? 6.189 -2.710 4.476 1.00 93.12 85 ARG A O 1
ATOM 678 N N . THR A 1 86 ? 7.276 -3.516 6.265 1.00 91.56 86 THR A N 1
ATOM 679 C CA . THR A 1 86 ? 8.234 -4.323 5.491 1.00 91.56 86 THR A CA 1
ATOM 680 C C . THR A 1 86 ? 7.519 -5.377 4.647 1.00 91.56 86 THR A C 1
ATOM 682 O O . THR A 1 86 ? 7.766 -5.478 3.448 1.00 91.56 86 THR A O 1
ATOM 685 N N . HIS A 1 87 ? 6.575 -6.113 5.240 1.00 90.75 87 HIS A N 1
ATOM 686 C CA . HIS A 1 87 ? 5.824 -7.144 4.528 1.00 90.75 87 HIS A CA 1
ATOM 687 C C . HIS A 1 87 ? 4.972 -6.570 3.389 1.00 90.75 87 HIS A C 1
ATOM 689 O O . HIS A 1 87 ? 4.867 -7.174 2.321 1.00 90.75 87 HIS A O 1
ATOM 695 N N . LEU A 1 88 ? 4.377 -5.393 3.602 1.00 89.62 88 LEU A N 1
ATOM 696 C CA . LEU A 1 88 ? 3.616 -4.680 2.583 1.00 89.62 88 LEU A CA 1
ATOM 697 C C . LEU A 1 88 ? 4.506 -4.291 1.396 1.00 89.62 88 LEU A C 1
ATOM 699 O O . LEU A 1 88 ? 4.122 -4.540 0.254 1.00 89.62 88 LEU A O 1
ATOM 703 N N . CYS A 1 89 ? 5.694 -3.738 1.656 1.00 88.50 89 CYS A N 1
ATOM 704 C CA . CYS A 1 89 ? 6.652 -3.385 0.607 1.00 88.50 89 CYS A CA 1
ATOM 705 C C . CYS A 1 89 ? 7.109 -4.613 -0.185 1.00 88.50 89 CYS A C 1
ATOM 707 O O . CYS A 1 89 ? 7.087 -4.586 -1.415 1.00 88.50 89 CYS A O 1
ATOM 709 N N . ASP A 1 90 ? 7.447 -5.708 0.496 1.00 88.56 90 ASP A N 1
ATOM 710 C CA . ASP A 1 90 ? 7.829 -6.964 -0.157 1.00 88.56 90 ASP A CA 1
ATOM 711 C C . ASP A 1 90 ? 6.699 -7.516 -1.034 1.00 88.56 90 ASP A C 1
ATOM 713 O O . ASP A 1 90 ? 6.931 -7.988 -2.150 1.00 88.56 90 ASP A O 1
ATOM 717 N N . GLY A 1 91 ? 5.460 -7.472 -0.537 1.00 87.88 91 GLY A N 1
ATOM 718 C CA . GLY A 1 91 ? 4.279 -7.907 -1.276 1.00 87.88 91 GLY A CA 1
ATOM 719 C C . GLY A 1 91 ? 4.035 -7.063 -2.526 1.00 87.88 91 GLY A C 1
ATOM 720 O O . GLY A 1 91 ? 3.797 -7.617 -3.602 1.00 87.88 91 GLY A O 1
ATOM 721 N N . ALA A 1 92 ? 4.153 -5.740 -2.398 1.00 85.69 92 ALA A N 1
ATOM 722 C CA . ALA A 1 92 ? 4.030 -4.808 -3.510 1.00 85.69 92 ALA A CA 1
ATOM 723 C C . ALA A 1 92 ? 5.109 -5.067 -4.576 1.00 85.69 92 ALA A C 1
ATOM 725 O O . ALA A 1 92 ? 4.780 -5.190 -5.754 1.00 85.69 92 ALA A O 1
ATOM 726 N N . TRP A 1 93 ? 6.371 -5.252 -4.175 1.00 83.75 93 TRP A N 1
ATOM 727 C CA . TRP A 1 93 ? 7.465 -5.592 -5.093 1.00 83.75 93 TRP A CA 1
ATOM 728 C C . TRP A 1 93 ? 7.224 -6.902 -5.835 1.00 83.75 93 TRP A C 1
ATOM 730 O O . TRP A 1 93 ? 7.323 -6.956 -7.060 1.00 83.75 93 TRP A O 1
ATOM 740 N N . ARG A 1 94 ? 6.821 -7.958 -5.121 1.00 85.19 94 ARG A N 1
ATOM 741 C CA . ARG A 1 94 ? 6.505 -9.246 -5.757 1.00 85.19 94 ARG A CA 1
ATOM 742 C C . ARG A 1 94 ? 5.356 -9.143 -6.754 1.00 85.19 94 ARG A C 1
ATOM 744 O O . ARG A 1 94 ? 5.342 -9.910 -7.710 1.00 85.19 94 ARG A O 1
ATOM 751 N N . ALA A 1 95 ? 4.388 -8.253 -6.539 1.00 83.12 95 ALA A N 1
ATOM 752 C CA . ALA A 1 95 ? 3.290 -8.053 -7.481 1.00 83.12 95 ALA A CA 1
ATOM 753 C C . ALA A 1 95 ? 3.766 -7.432 -8.806 1.00 83.12 95 ALA A C 1
ATOM 755 O O . ALA A 1 95 ? 3.231 -7.776 -9.856 1.00 83.12 95 ALA A O 1
ATOM 756 N N . VAL A 1 96 ? 4.789 -6.575 -8.755 1.00 78.88 96 VAL A N 1
ATOM 757 C CA . VAL A 1 96 ? 5.418 -5.947 -9.930 1.00 78.88 96 VAL A CA 1
ATOM 758 C C . VAL A 1 96 ? 6.332 -6.920 -10.660 1.00 78.88 96 VAL A C 1
ATOM 760 O O . VAL A 1 96 ? 6.275 -7.022 -11.883 1.00 78.88 96 VAL A O 1
ATOM 763 N N . ASP A 1 97 ? 7.192 -7.613 -9.913 1.00 75.75 97 ASP A N 1
ATOM 764 C CA . ASP A 1 97 ? 8.227 -8.478 -10.482 1.00 75.75 97 ASP A CA 1
ATOM 765 C C . ASP A 1 97 ? 7.694 -9.846 -10.907 1.00 75.75 97 ASP A C 1
ATOM 767 O O . ASP A 1 97 ? 8.365 -10.568 -11.650 1.00 75.75 97 ASP A O 1
ATOM 771 N N . ARG A 1 98 ? 6.490 -10.234 -10.463 1.00 66.69 98 ARG A N 1
ATOM 772 C CA . ARG A 1 98 ? 5.871 -11.467 -10.942 1.00 66.69 98 ARG A CA 1
ATOM 773 C C . ARG A 1 98 ? 5.667 -11.329 -12.455 1.00 66.69 98 ARG A C 1
ATOM 775 O O . ARG A 1 98 ? 4.948 -10.424 -12.878 1.00 66.69 98 ARG A O 1
ATOM 782 N N . PRO A 1 99 ? 6.232 -12.233 -13.277 1.00 54.28 99 PRO A N 1
ATOM 783 C CA . PRO A 1 99 ? 5.970 -12.218 -14.704 1.00 54.28 99 PRO A CA 1
ATOM 784 C C . PRO A 1 99 ? 4.467 -12.396 -14.884 1.00 54.28 99 PRO A C 1
ATOM 786 O O . PRO A 1 99 ? 3.908 -13.436 -14.528 1.00 54.28 99 PRO A O 1
ATOM 789 N N . LEU A 1 100 ? 3.796 -11.356 -15.380 1.00 53.84 100 LEU A N 1
ATOM 790 C CA . LEU A 1 100 ? 2.420 -11.479 -15.826 1.00 53.84 100 LEU A CA 1
ATOM 791 C C . LEU A 1 100 ? 2.438 -12.573 -16.887 1.00 53.84 100 LEU A C 1
ATOM 793 O O . LEU A 1 100 ? 3.065 -12.410 -17.933 1.00 53.84 100 LEU A O 1
ATOM 797 N N . SER A 1 101 ? 1.817 -13.716 -16.599 1.00 44.38 101 SER A N 1
ATOM 798 C CA . SER A 1 101 ? 1.613 -14.770 -17.581 1.00 44.38 101 SER A CA 1
ATOM 799 C C . SER A 1 101 ? 0.762 -14.158 -18.687 1.00 44.38 101 SER A C 1
ATOM 801 O O . SER A 1 101 ? -0.462 -14.080 -18.563 1.00 44.38 101 SER A O 1
ATOM 803 N N . ILE A 1 102 ? 1.403 -13.645 -19.739 1.00 46.41 102 ILE A N 1
ATOM 804 C CA . ILE A 1 102 ? 0.717 -13.108 -20.907 1.00 46.41 102 ILE A CA 1
ATOM 805 C C . ILE A 1 102 ? 0.053 -14.307 -21.575 1.00 46.41 102 ILE A C 1
ATOM 807 O O . ILE A 1 102 ? 0.626 -14.977 -22.431 1.00 46.41 102 ILE A O 1
ATOM 811 N N . THR A 1 103 ? -1.171 -14.603 -21.153 1.00 45.75 103 THR A N 1
ATOM 812 C CA . THR A 1 103 ? -2.058 -15.485 -21.894 1.00 45.75 103 THR A CA 1
ATOM 813 C C . THR A 1 103 ? -2.515 -14.662 -23.087 1.00 45.75 103 THR A C 1
ATOM 815 O O . THR A 1 103 ? -3.491 -13.919 -22.999 1.00 45.75 103 THR A O 1
ATOM 818 N N . ARG A 1 104 ? -1.749 -14.719 -24.184 1.00 44.06 104 ARG A N 1
ATOM 819 C CA . ARG A 1 104 ? -2.223 -14.243 -25.484 1.00 44.06 104 ARG A CA 1
ATOM 820 C C . ARG A 1 104 ? -3.462 -15.075 -25.828 1.00 44.06 104 ARG A C 1
ATOM 822 O O . ARG A 1 104 ? -3.337 -16.280 -26.035 1.00 44.06 104 ARG A O 1
ATOM 829 N N . ARG A 1 105 ? -4.637 -14.450 -25.802 1.00 46.56 105 ARG A N 1
ATOM 830 C CA . ARG A 1 105 ? -5.804 -14.920 -26.552 1.00 46.56 105 ARG A CA 1
ATOM 831 C C . ARG A 1 105 ? -5.782 -14.285 -27.929 1.00 46.56 105 ARG A C 1
ATOM 833 O O . ARG A 1 105 ? -5.335 -13.120 -28.008 1.00 46.56 105 ARG A O 1
#

Foldseek 3Di:
DDPVVLLVVLLVLLQVLQQVLDDDPAWDWDWDAPPVRWIKIKIWHWDDDPDPPDDIDIDMDIDTDDNVVSVVLSVDDPVVVVVVSVVSSVVRVCVRPVPPPPPDD

Sequence (105 aa):
MSEAADRLRCITELEHAVANGFLSQSTVVAQGDDASGRPTIQVSWVRVPAEERAHEWRCAVDLRFASHMVERYAWLDAVDRLHVRTHLCDGAWRAVDRPLSITRR

Secondary structure (DSSP, 8-state):
--HHHHHHHHHHHHHHHHHHHS--TT-EEEEEE-TTS-EEEEEEEEE--SSTTSPPEEEEEEEE--HHHHHHHHHS-HHHHHHHHHHHHHHHHHHHHS-------

Organism: NCBI:txid95485

InterPro domains:
  IPR021389 Protein of unknown function DUF3022 [PF11226] (11-96)